Protein AF-A0A412L0L0-F1 (afdb_monomer_lite)

Foldseek 3Di:
DEDEAELQVQPDDPSLVVVVVVLVCCVPPPDPYQYEYEYQDDSDDDDPRYHYHHDHPPPPPPPDDD

Secondary structure (DSSP, 8-state):
-EEEEE-TT-SSHHHHHHHHHHHHHHHHH--S-EEEEEESSS-S---SSEEEEE-----TTTT---

Sequence (66 aa):
MRVLVNAMAASKGGALSILKDFYTYVRDNDVENEWIFLISGNYIEETAKIKVIQKEKKDMVSQIVF

Radius of gyration: 14.39 Å; chains: 1; bounding box: 53×15×27 Å

Structure (mmCIF, N/CA/C/O backbone):
data_AF-A0A412L0L0-F1
#
_entry.id   AF-A0A412L0L0-F1
#
loop_
_atom_site.group_PDB
_atom_site.id
_atom_site.type_symbol
_atom_site.label_atom_id
_atom_site.label_alt_id
_atom_site.label_comp_id
_atom_site.label_asym_id
_atom_site.label_entity_id
_atom_site.label_seq_id
_atom_site.pdbx_PDB_ins_code
_atom_site.Cartn_x
_atom_site.Car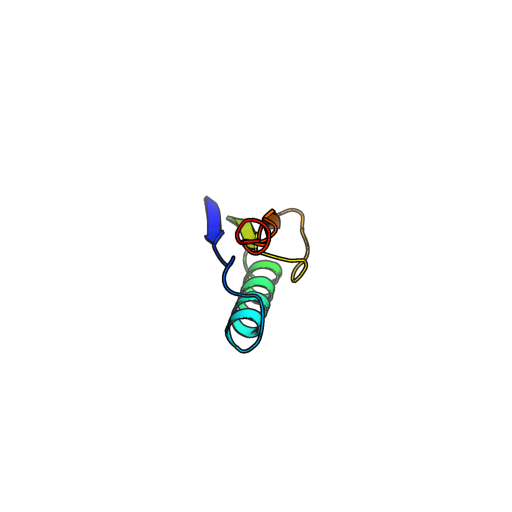tn_y
_atom_site.Cartn_z
_atom_site.occupancy
_atom_site.B_iso_or_equiv
_atom_site.auth_seq_id
_atom_site.auth_comp_id
_atom_site.auth_asym_id
_atom_site.auth_atom_id
_atom_site.pdbx_PDB_model_num
ATOM 1 N N . MET A 1 1 ? -7.125 -5.881 13.273 1.00 92.31 1 MET A N 1
ATOM 2 C CA . MET A 1 1 ? -5.919 -6.738 13.469 1.00 92.31 1 MET A CA 1
ATOM 3 C C . MET A 1 1 ? -4.711 -6.029 12.859 1.00 92.31 1 MET A C 1
ATOM 5 O O . MET A 1 1 ? -4.924 -5.076 12.122 1.00 92.31 1 MET A O 1
ATOM 9 N N . ARG A 1 2 ? -3.463 -6.424 13.153 1.00 94.62 2 ARG A N 1
ATOM 10 C CA . ARG A 1 2 ? -2.277 -5.815 12.520 1.00 94.62 2 ARG A CA 1
ATOM 11 C C . ARG A 1 2 ? -1.704 -6.731 11.442 1.00 94.62 2 ARG A C 1
ATOM 13 O O . ARG A 1 2 ? -1.378 -7.877 11.741 1.00 94.62 2 ARG A O 1
ATOM 20 N N . VAL A 1 3 ? -1.565 -6.217 10.220 1.00 97.12 3 VAL A N 1
ATOM 21 C CA . VAL A 1 3 ? -1.129 -6.980 9.040 1.00 97.12 3 VAL A CA 1
ATOM 22 C C . VAL A 1 3 ? 0.143 -6.371 8.453 1.00 97.12 3 VAL A C 1
ATOM 24 O O . VAL A 1 3 ? 0.217 -5.165 8.220 1.00 97.12 3 VAL A O 1
ATOM 27 N N . LEU A 1 4 ? 1.149 -7.213 8.204 1.00 96.75 4 LEU A N 1
ATOM 28 C CA . LEU A 1 4 ? 2.398 -6.828 7.547 1.00 96.75 4 LEU A CA 1
ATOM 29 C C . LEU A 1 4 ? 2.410 -7.340 6.106 1.00 96.75 4 LEU A C 1
ATOM 31 O O . LEU A 1 4 ? 2.287 -8.539 5.864 1.00 96.75 4 LEU A O 1
ATOM 35 N N . VAL A 1 5 ? 2.648 -6.436 5.162 1.00 96.44 5 VAL A N 1
ATOM 36 C CA . VAL A 1 5 ? 2.783 -6.735 3.737 1.00 96.44 5 VAL A CA 1
ATOM 37 C C . VAL A 1 5 ? 4.235 -6.510 3.340 1.00 96.44 5 VAL A C 1
ATOM 39 O O . VAL A 1 5 ? 4.716 -5.377 3.308 1.00 96.44 5 VAL A O 1
ATOM 42 N N . ASN A 1 6 ? 4.953 -7.591 3.037 1.00 96.00 6 ASN A N 1
ATOM 43 C CA . ASN A 1 6 ? 6.311 -7.501 2.509 1.00 96.00 6 ASN A CA 1
ATOM 44 C C . ASN A 1 6 ? 6.276 -7.424 0.982 1.00 96.00 6 ASN A C 1
ATOM 46 O O . ASN A 1 6 ? 6.019 -8.420 0.310 1.00 96.00 6 ASN A O 1
ATOM 50 N N . ALA A 1 7 ? 6.573 -6.244 0.447 1.00 94.25 7 ALA A N 1
ATOM 51 C CA . ALA A 1 7 ? 6.597 -5.971 -0.983 1.00 94.25 7 ALA A CA 1
ATOM 52 C C . ALA A 1 7 ? 7.923 -5.325 -1.420 1.00 94.25 7 ALA A C 1
ATOM 54 O O . ALA A 1 7 ? 7.967 -4.567 -2.385 1.00 94.25 7 ALA A O 1
ATOM 55 N N . MET A 1 8 ? 9.040 -5.655 -0.758 1.00 90.88 8 MET A N 1
ATOM 56 C CA . MET A 1 8 ? 10.363 -5.101 -1.099 1.00 90.88 8 MET A CA 1
ATOM 57 C C . MET A 1 8 ? 10.813 -5.388 -2.541 1.00 90.88 8 MET A C 1
ATOM 59 O O . MET A 1 8 ? 11.664 -4.681 -3.075 1.00 90.88 8 MET A O 1
ATOM 63 N N . ALA A 1 9 ? 10.280 -6.433 -3.179 1.00 90.75 9 ALA A N 1
ATOM 64 C CA . ALA A 1 9 ? 10.589 -6.756 -4.572 1.00 90.75 9 ALA A CA 1
ATOM 65 C C . ALA A 1 9 ? 9.766 -5.933 -5.584 1.00 90.75 9 ALA A C 1
ATOM 67 O O . ALA A 1 9 ? 10.132 -5.868 -6.759 1.00 90.75 9 ALA A O 1
ATOM 68 N N . ALA A 1 10 ? 8.673 -5.299 -5.150 1.00 92.19 10 ALA A N 1
ATOM 69 C CA . ALA A 1 10 ? 7.774 -4.534 -6.005 1.00 92.19 10 ALA A CA 1
ATOM 70 C C . ALA A 1 10 ? 8.324 -3.120 -6.239 1.00 92.19 10 ALA A C 1
ATOM 72 O O . ALA A 1 10 ? 7.887 -2.151 -5.627 1.00 92.19 10 ALA A O 1
ATOM 73 N N . SER A 1 11 ? 9.310 -3.013 -7.129 1.00 89.94 11 SER A N 1
ATOM 74 C CA . SER A 1 11 ? 9.971 -1.739 -7.441 1.00 89.94 11 SER A CA 1
ATOM 75 C C . SER A 1 11 ? 9.655 -1.181 -8.829 1.00 89.94 11 SER A C 1
ATOM 77 O O . SER A 1 11 ? 9.906 -0.005 -9.086 1.00 89.94 11 SER A O 1
ATOM 79 N N . LYS A 1 12 ? 9.118 -2.004 -9.742 1.00 91.19 12 LYS A N 1
ATOM 80 C CA . LYS A 1 12 ? 8.757 -1.608 -11.114 1.00 91.19 12 LYS A CA 1
ATOM 81 C C . LYS A 1 12 ? 7.796 -2.595 -11.780 1.00 91.19 12 LYS A C 1
ATOM 83 O O . LYS A 1 12 ? 7.640 -3.729 -11.326 1.00 91.19 12 LYS A O 1
ATOM 88 N N . GLY A 1 13 ? 7.218 -2.173 -12.906 1.00 94.12 13 GLY A N 1
ATOM 89 C CA . GLY A 1 13 ? 6.395 -3.017 -13.776 1.00 94.12 13 GLY A CA 1
ATOM 90 C C . GLY A 1 13 ? 5.147 -3.559 -13.079 1.00 94.12 13 GLY A C 1
ATOM 91 O O . GLY A 1 13 ? 4.626 -2.933 -12.159 1.00 94.12 13 GLY A O 1
ATOM 92 N N . GLY A 1 14 ? 4.693 -4.744 -13.496 1.00 94.12 14 GLY A N 1
ATOM 93 C CA . GLY A 1 14 ? 3.453 -5.342 -12.990 1.00 94.12 14 GLY A CA 1
ATOM 94 C C . GLY A 1 14 ? 3.433 -5.538 -11.472 1.00 94.12 14 GLY A C 1
ATOM 95 O O . GLY A 1 14 ? 2.415 -5.284 -10.845 1.00 94.12 14 GLY A O 1
ATOM 96 N N . ALA A 1 15 ? 4.567 -5.892 -10.858 1.00 94.31 15 ALA A N 1
ATOM 97 C CA . ALA A 1 15 ? 4.646 -6.038 -9.403 1.00 94.31 15 ALA A CA 1
ATOM 98 C C . ALA A 1 15 ? 4.345 -4.721 -8.664 1.00 94.31 15 ALA A C 1
ATOM 100 O O . ALA A 1 15 ? 3.652 -4.727 -7.650 1.00 94.31 15 ALA A O 1
ATOM 101 N N . LEU A 1 16 ? 4.828 -3.588 -9.189 1.00 96.00 16 LEU A N 1
ATOM 102 C CA . LEU A 1 16 ? 4.523 -2.269 -8.632 1.00 96.00 16 LEU A CA 1
ATOM 103 C C . LEU A 1 16 ? 3.056 -1.879 -8.862 1.00 96.00 16 LEU A C 1
ATOM 105 O O . LEU A 1 16 ? 2.450 -1.286 -7.973 1.00 96.00 16 LEU A O 1
ATOM 109 N N . SER A 1 17 ? 2.480 -2.220 -10.018 1.00 97.75 17 SER A N 1
ATOM 110 C CA . SER A 1 17 ? 1.055 -1.985 -10.282 1.00 97.75 17 SER A CA 1
ATOM 111 C C . SER A 1 17 ? 0.173 -2.729 -9.279 1.00 97.75 17 SER A C 1
ATOM 113 O O . SER A 1 17 ? -0.650 -2.103 -8.624 1.00 97.75 17 SER A O 1
ATOM 115 N N . ILE A 1 18 ? 0.430 -4.022 -9.054 1.00 97.19 18 ILE A N 1
ATOM 116 C CA . ILE A 1 18 ? -0.323 -4.822 -8.076 1.00 97.19 18 ILE A CA 1
ATOM 117 C C . ILE A 1 18 ? -0.175 -4.264 -6.655 1.00 97.19 18 ILE A C 1
ATOM 119 O O . ILE A 1 18 ? -1.161 -4.192 -5.926 1.00 97.19 18 ILE A O 1
ATOM 123 N N . LEU A 1 19 ? 1.026 -3.820 -6.261 1.00 97.00 19 LEU A N 1
ATOM 124 C CA . LEU A 1 19 ? 1.230 -3.163 -4.966 1.00 97.00 19 LEU A CA 1
ATOM 125 C C . LEU A 1 19 ? 0.346 -1.913 -4.819 1.00 97.00 19 LEU A C 1
ATOM 127 O O . LEU A 1 19 ? -0.264 -1.718 -3.769 1.00 97.00 19 LEU A O 1
ATOM 131 N N . LYS A 1 20 ? 0.268 -1.073 -5.856 1.00 97.31 20 LYS A N 1
ATOM 132 C CA . LYS A 1 20 ? -0.530 0.162 -5.837 1.00 97.31 20 LYS A CA 1
ATOM 133 C C . LYS A 1 20 ? -2.032 -0.104 -5.837 1.00 97.31 20 LYS A C 1
ATOM 135 O O . LYS A 1 20 ? -2.756 0.560 -5.094 1.00 97.31 20 LYS A O 1
ATOM 140 N N . ASP A 1 21 ? -2.487 -1.074 -6.621 1.00 98.00 21 ASP A N 1
ATOM 141 C CA . ASP A 1 21 ? -3.900 -1.454 -6.674 1.00 98.00 21 ASP A CA 1
ATOM 142 C C . ASP A 1 21 ? -4.343 -2.034 -5.328 1.00 98.00 21 ASP A C 1
ATOM 144 O O . ASP A 1 21 ? -5.372 -1.642 -4.777 1.00 98.00 21 ASP A O 1
ATOM 148 N N . PHE A 1 22 ? -3.511 -2.896 -4.737 1.00 97.56 22 PHE A N 1
ATOM 149 C CA . PHE A 1 22 ? -3.770 -3.452 -3.416 1.00 97.56 22 PHE A CA 1
ATOM 150 C C . PHE A 1 22 ? -3.757 -2.379 -2.318 1.00 97.56 22 PHE A C 1
ATOM 152 O O . PHE A 1 22 ? -4.656 -2.352 -1.481 1.00 97.56 22 PHE A O 1
ATOM 159 N N . TYR A 1 23 ? -2.790 -1.456 -2.341 1.00 97.62 23 TYR A N 1
ATOM 160 C CA . TYR A 1 23 ? -2.765 -0.308 -1.428 1.00 97.62 23 TYR A CA 1
ATOM 161 C C . TYR A 1 23 ? -4.036 0.542 -1.540 1.00 97.62 23 TYR A C 1
ATOM 163 O O . TYR A 1 23 ? -4.632 0.880 -0.521 1.00 97.62 23 TYR A O 1
ATOM 171 N N . THR A 1 24 ? -4.467 0.853 -2.765 1.00 97.81 24 THR A N 1
ATOM 172 C CA . THR A 1 24 ? -5.695 1.619 -3.027 1.00 97.81 24 THR A CA 1
ATOM 173 C C . THR A 1 24 ? -6.908 0.915 -2.434 1.00 97.81 24 THR A C 1
ATOM 175 O O . THR A 1 24 ? -7.674 1.522 -1.691 1.00 97.81 24 THR A O 1
ATOM 178 N N . TYR A 1 25 ? -7.037 -0.389 -2.686 1.00 97.69 25 TYR A N 1
ATOM 179 C CA . TYR A 1 25 ? -8.121 -1.191 -2.131 1.00 97.69 25 TYR A CA 1
ATOM 180 C C . TYR A 1 25 ? -8.138 -1.149 -0.599 1.00 97.69 25 TYR A C 1
ATOM 182 O O . TYR A 1 25 ? -9.181 -0.866 -0.011 1.00 97.69 25 TYR A O 1
ATOM 190 N N . VAL A 1 26 ? -6.9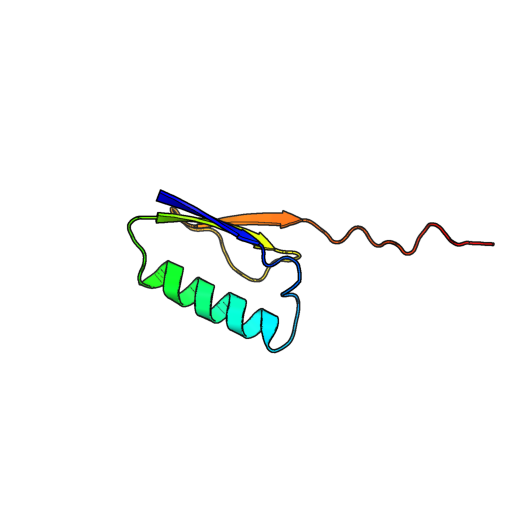88 -1.378 0.041 1.00 96.88 26 VAL A N 1
ATOM 191 C CA . VAL A 1 26 ? -6.852 -1.344 1.503 1.00 96.88 26 VAL A CA 1
ATOM 192 C C . VAL A 1 26 ? -7.223 0.028 2.061 1.00 96.88 26 VAL A C 1
ATOM 194 O O . VAL A 1 26 ? -8.021 0.107 2.989 1.00 96.88 26 VAL A O 1
ATOM 197 N N . ARG A 1 27 ? -6.686 1.105 1.481 1.00 96.31 27 ARG A N 1
ATOM 198 C CA . ARG A 1 27 ? -6.945 2.484 1.916 1.00 96.31 27 ARG A CA 1
ATOM 199 C C . ARG A 1 27 ? -8.429 2.838 1.860 1.00 96.31 27 ARG A C 1
ATOM 201 O O . ARG A 1 27 ? -8.917 3.510 2.765 1.00 96.31 27 ARG A O 1
ATOM 208 N N . ASP A 1 28 ? -9.112 2.408 0.803 1.00 96.88 28 ASP A N 1
ATOM 209 C CA . ASP A 1 28 ? -10.475 2.851 0.513 1.00 96.88 28 ASP A CA 1
ATOM 210 C C . ASP A 1 28 ? -11.543 1.949 1.151 1.00 96.88 28 ASP A C 1
ATOM 212 O O . ASP A 1 28 ? -12.661 2.406 1.377 1.00 96.88 28 ASP A O 1
ATOM 216 N N . ASN A 1 29 ? -11.218 0.686 1.457 1.00 96.00 29 ASN A N 1
ATOM 217 C CA . ASN A 1 29 ? -12.215 -0.311 1.864 1.00 96.00 29 ASN A CA 1
ATOM 218 C C . ASN A 1 29 ? -11.955 -0.946 3.234 1.00 96.00 29 ASN A C 1
ATOM 220 O O . ASN A 1 29 ? -12.911 -1.381 3.874 1.00 96.00 29 ASN A O 1
ATOM 224 N N . ASP A 1 30 ? -10.707 -1.023 3.705 1.00 92.31 30 ASP A N 1
ATOM 225 C CA . ASP A 1 30 ? -10.419 -1.627 5.007 1.00 92.31 30 ASP A CA 1
ATOM 226 C C . ASP A 1 30 ? -10.334 -0.567 6.107 1.00 92.31 30 ASP A C 1
ATOM 228 O O . ASP A 1 30 ? -9.428 0.268 6.159 1.00 92.31 30 ASP A O 1
ATOM 232 N N . VAL A 1 31 ? -11.293 -0.630 7.029 1.00 86.38 31 VAL A N 1
ATOM 233 C CA . VAL A 1 31 ? -11.377 0.265 8.186 1.00 86.38 31 VAL A CA 1
ATOM 234 C C . VAL A 1 31 ? -11.060 -0.429 9.509 1.00 86.38 31 VAL A C 1
ATOM 236 O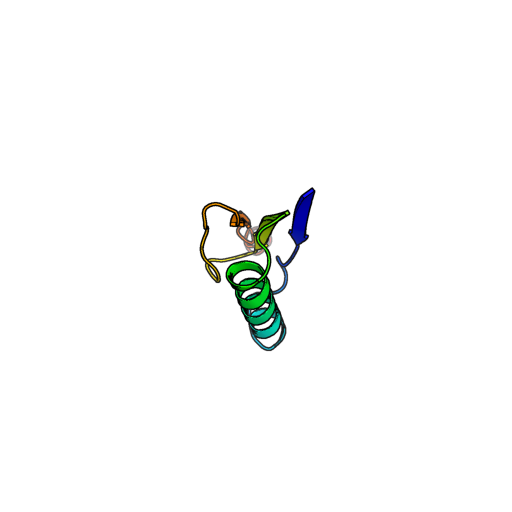 O . VAL A 1 31 ? -11.002 0.247 10.537 1.00 86.38 31 VAL A O 1
ATOM 239 N N . GLU A 1 32 ? -10.839 -1.737 9.523 1.00 93.19 32 GLU A N 1
ATOM 240 C CA . GLU A 1 32 ? -10.699 -2.512 10.761 1.00 93.19 32 GLU A CA 1
ATOM 241 C C . GLU A 1 32 ? -9.245 -2.867 11.075 1.00 93.19 32 GLU A C 1
ATOM 243 O O . GLU A 1 32 ? -8.878 -3.057 12.242 1.00 93.19 32 GLU A O 1
ATOM 248 N N . ASN A 1 33 ? -8.402 -2.967 10.048 1.00 95.56 33 ASN A N 1
ATOM 249 C CA . ASN A 1 33 ? -7.020 -3.387 10.214 1.00 95.56 33 ASN A CA 1
ATOM 250 C C . ASN A 1 33 ? -6.033 -2.218 10.211 1.00 95.56 33 ASN A C 1
ATOM 252 O O . ASN A 1 33 ? -6.209 -1.201 9.543 1.00 95.56 33 ASN A O 1
ATOM 256 N N . GLU A 1 34 ? -4.955 -2.401 10.970 1.00 96.81 34 GLU A N 1
ATOM 257 C CA . GLU A 1 34 ? -3.750 -1.589 10.862 1.00 96.81 34 GLU A CA 1
ATOM 258 C C . GLU A 1 34 ? -2.788 -2.282 9.902 1.00 96.81 34 GLU A C 1
ATOM 260 O O . GLU A 1 34 ? -2.438 -3.453 10.090 1.00 96.81 34 GLU A O 1
ATOM 265 N N . TRP A 1 35 ? -2.331 -1.550 8.898 1.00 98.00 35 TRP A N 1
ATOM 266 C CA . TRP A 1 35 ? -1.514 -2.079 7.819 1.00 98.00 35 TRP A CA 1
ATOM 267 C C . TRP A 1 35 ? -0.099 -1.537 7.896 1.00 98.00 35 TRP A C 1
ATOM 269 O O . TRP A 1 35 ? 0.108 -0.342 8.082 1.00 98.00 35 TRP A O 1
ATOM 279 N N . ILE A 1 36 ? 0.882 -2.416 7.719 1.00 97.75 36 ILE A N 1
ATOM 280 C CA . ILE A 1 36 ? 2.294 -2.053 7.630 1.00 97.75 36 ILE A CA 1
ATOM 281 C C . ILE A 1 36 ? 2.822 -2.558 6.288 1.00 97.75 36 ILE A C 1
ATOM 283 O O . ILE A 1 36 ? 2.857 -3.763 6.050 1.00 97.75 36 ILE A O 1
ATOM 287 N N . PHE A 1 37 ? 3.261 -1.652 5.419 1.00 97.12 37 PHE A N 1
ATOM 288 C CA . PHE A 1 37 ? 3.880 -1.981 4.138 1.00 97.12 37 PHE A CA 1
ATOM 289 C C . PHE A 1 37 ? 5.396 -1.867 4.240 1.00 97.12 37 PHE A C 1
ATOM 291 O O . PHE A 1 37 ? 5.926 -0.792 4.501 1.00 97.12 37 PHE A O 1
ATOM 298 N N . LEU A 1 38 ? 6.100 -2.971 4.001 1.00 96.00 38 LEU A N 1
ATOM 299 C CA . LEU A 1 38 ? 7.553 -2.996 3.876 1.00 96.00 38 LEU A CA 1
ATOM 300 C C . LEU A 1 38 ? 7.931 -2.929 2.390 1.00 96.00 38 LEU A C 1
ATOM 302 O O . LEU A 1 38 ? 7.753 -3.910 1.663 1.00 96.00 38 LEU A O 1
ATOM 306 N N . ILE A 1 39 ? 8.447 -1.783 1.941 1.00 95.12 39 ILE A N 1
ATOM 307 C CA . ILE A 1 39 ? 8.732 -1.492 0.524 1.00 95.12 39 ILE A CA 1
ATOM 308 C C . ILE A 1 39 ? 10.135 -0.907 0.329 1.00 95.12 39 ILE A C 1
ATOM 310 O O . ILE A 1 39 ? 10.753 -0.399 1.263 1.00 95.12 39 ILE A O 1
ATOM 314 N N . SER A 1 40 ? 10.658 -0.993 -0.897 1.00 92.38 40 SER A N 1
ATOM 315 C CA . SER A 1 40 ? 12.029 -0.570 -1.221 1.00 92.38 40 SER A CA 1
ATOM 316 C C . SER A 1 40 ? 12.164 0.884 -1.686 1.00 92.38 40 SER A C 1
ATOM 318 O O . SER A 1 40 ? 13.246 1.279 -2.109 1.00 92.38 40 SER A O 1
ATOM 320 N N . GLY A 1 41 ? 11.077 1.655 -1.706 1.00 89.31 41 GLY A N 1
ATOM 321 C CA . GLY A 1 41 ? 11.068 3.021 -2.224 1.00 89.31 41 GLY A CA 1
ATOM 322 C C . GLY A 1 41 ? 9.745 3.732 -1.963 1.00 89.31 41 GLY A C 1
ATOM 323 O O . GLY A 1 41 ? 8.811 3.142 -1.421 1.00 89.31 41 GLY A O 1
ATOM 324 N N . ASN A 1 42 ? 9.665 5.001 -2.358 1.00 91.38 42 ASN A N 1
ATOM 325 C CA . ASN A 1 42 ? 8.496 5.839 -2.113 1.00 91.38 42 ASN A CA 1
ATOM 326 C C . ASN A 1 42 ? 7.426 5.641 -3.204 1.00 91.38 42 ASN A C 1
ATOM 328 O O . ASN A 1 42 ? 7.428 6.327 -4.226 1.00 91.38 42 ASN A O 1
ATOM 332 N N . TYR A 1 43 ? 6.554 4.648 -3.015 1.00 93.00 43 TYR A N 1
ATOM 333 C CA . TYR A 1 43 ? 5.517 4.277 -3.991 1.00 93.00 43 TYR A CA 1
ATOM 334 C C . TYR A 1 43 ? 4.083 4.543 -3.531 1.00 93.00 43 TYR A C 1
ATOM 336 O O . TYR A 1 43 ? 3.186 4.604 -4.374 1.00 93.00 43 TYR A O 1
ATOM 344 N N . ILE A 1 44 ? 3.880 4.631 -2.218 1.00 94.75 44 ILE A N 1
ATOM 345 C CA . ILE A 1 44 ? 2.594 4.751 -1.528 1.00 94.75 44 ILE A CA 1
ATOM 346 C C . ILE A 1 44 ? 2.793 5.599 -0.269 1.00 94.75 44 ILE A C 1
ATOM 348 O O . ILE A 1 44 ? 3.916 5.728 0.220 1.00 94.75 44 ILE A O 1
ATOM 352 N N . GLU A 1 45 ? 1.708 6.153 0.259 1.00 94.81 45 GLU A N 1
ATOM 353 C CA . GLU A 1 45 ? 1.745 7.120 1.356 1.00 94.81 45 GLU A CA 1
ATOM 354 C C . GLU A 1 45 ? 1.243 6.512 2.671 1.00 94.81 45 GLU A C 1
ATOM 356 O O . GLU A 1 45 ? 0.476 5.546 2.685 1.00 94.81 45 GLU A O 1
ATOM 361 N N . GLU A 1 46 ? 1.684 7.079 3.796 1.00 96.12 46 GLU A N 1
ATOM 362 C CA . GLU A 1 46 ? 1.123 6.728 5.101 1.00 96.12 46 GLU A CA 1
ATOM 363 C C . GLU A 1 46 ? -0.252 7.367 5.307 1.00 96.12 46 GLU A C 1
ATOM 365 O O . GLU A 1 46 ? -0.539 8.467 4.837 1.00 96.12 46 GLU A O 1
ATOM 370 N N . THR A 1 47 ? -1.084 6.705 6.106 1.00 95.69 47 THR A N 1
ATOM 371 C CA . THR A 1 47 ? -2.355 7.241 6.598 1.00 95.69 47 THR A CA 1
ATOM 372 C C . THR A 1 47 ? -2.485 6.968 8.098 1.00 95.69 47 THR A C 1
ATOM 374 O O . THR A 1 47 ? -1.582 6.420 8.733 1.00 95.69 47 THR A O 1
ATOM 377 N N . ALA A 1 48 ? -3.628 7.316 8.697 1.00 93.81 48 ALA A N 1
ATOM 378 C CA . ALA A 1 48 ? -3.899 6.990 10.097 1.00 93.81 48 ALA A CA 1
ATOM 379 C C . ALA A 1 48 ? -3.841 5.475 10.388 1.00 93.81 48 ALA A C 1
ATOM 381 O O . ALA A 1 48 ? -3.513 5.090 11.507 1.00 93.81 48 ALA A O 1
ATOM 382 N N . LYS A 1 49 ? -4.138 4.626 9.392 1.00 94.19 49 LYS A N 1
ATOM 383 C CA . LYS A 1 49 ? -4.193 3.157 9.533 1.00 94.19 49 LYS A CA 1
ATOM 384 C C . LYS A 1 49 ? -3.156 2.416 8.693 1.00 94.19 49 LYS A C 1
ATOM 386 O O . LYS A 1 49 ? -3.006 1.209 8.852 1.00 94.19 49 LYS A O 1
ATOM 391 N N . ILE A 1 50 ? -2.439 3.123 7.820 1.00 97.25 50 ILE A N 1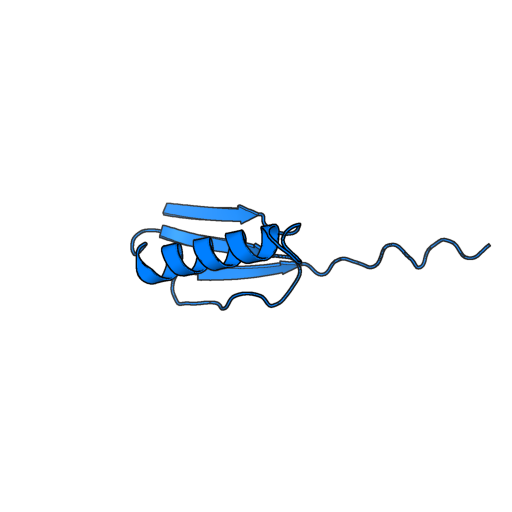
ATOM 392 C CA . ILE A 1 50 ? -1.403 2.556 6.959 1.00 97.25 50 ILE A CA 1
ATOM 393 C C . ILE A 1 50 ? -0.053 3.154 7.340 1.00 97.25 50 ILE A C 1
ATOM 395 O O . ILE A 1 50 ? 0.153 4.361 7.247 1.00 97.25 50 ILE A O 1
ATOM 399 N N . LYS A 1 51 ? 0.876 2.290 7.736 1.00 97.38 51 LYS A N 1
ATOM 400 C CA . LYS A 1 51 ? 2.279 2.605 7.986 1.00 97.38 51 LYS A CA 1
ATOM 401 C C . LYS A 1 51 ? 3.161 2.041 6.892 1.00 97.38 51 LYS A C 1
ATOM 403 O O . LYS A 1 51 ? 2.896 0.960 6.368 1.00 97.38 51 LYS A O 1
ATOM 408 N N . VAL A 1 52 ? 4.224 2.760 6.561 1.00 96.56 52 VAL A N 1
ATOM 409 C CA . VAL A 1 52 ? 5.155 2.389 5.500 1.00 96.56 52 VAL A CA 1
ATOM 410 C C . VAL A 1 52 ? 6.561 2.337 6.080 1.00 96.56 52 VAL A C 1
ATOM 412 O O . VAL A 1 52 ? 7.139 3.342 6.478 1.00 96.56 52 VAL A O 1
ATOM 415 N N . ILE A 1 53 ? 7.138 1.139 6.098 1.00 94.88 53 ILE A N 1
ATOM 416 C CA . ILE A 1 53 ? 8.538 0.920 6.443 1.00 94.88 53 ILE A CA 1
ATOM 417 C C . ILE A 1 53 ? 9.318 0.849 5.137 1.00 94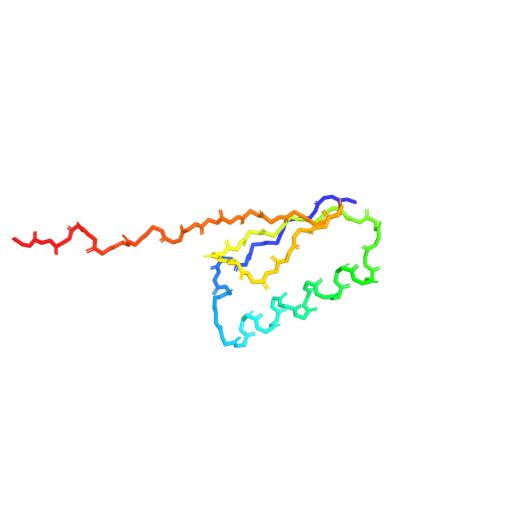.88 53 ILE A C 1
ATOM 419 O O . ILE A 1 53 ? 9.180 -0.093 4.355 1.00 94.88 53 ILE A O 1
ATOM 423 N N . GLN A 1 54 ? 10.155 1.852 4.909 1.00 90.50 54 GLN A N 1
ATOM 424 C CA . GLN A 1 54 ? 11.049 1.878 3.762 1.00 90.50 54 GLN A CA 1
ATOM 425 C C . GLN A 1 54 ? 12.380 1.247 4.152 1.00 90.50 54 GLN A C 1
ATOM 427 O O . GLN A 1 54 ? 12.984 1.616 5.160 1.00 90.50 54 GLN A O 1
ATOM 432 N N . LYS A 1 55 ? 12.842 0.286 3.353 1.00 80.88 55 LYS A N 1
ATOM 433 C CA . LYS A 1 55 ? 14.185 -0.273 3.495 1.00 80.88 55 LYS A CA 1
ATOM 434 C C . LYS A 1 55 ? 14.925 -0.067 2.188 1.00 80.88 55 LYS A C 1
ATOM 436 O O . LYS A 1 55 ? 14.581 -0.676 1.176 1.00 80.88 55 LYS A O 1
ATOM 441 N N . GLU A 1 56 ? 15.926 0.804 2.211 1.00 68.31 56 GLU A N 1
ATOM 442 C CA . GLU A 1 56 ? 16.770 1.019 1.043 1.00 68.31 56 GLU A CA 1
ATOM 443 C C . GLU A 1 56 ? 17.447 -0.296 0.647 1.00 68.31 56 GLU A C 1
ATOM 445 O O . GLU A 1 56 ? 17.951 -1.048 1.495 1.00 68.31 56 GLU A O 1
ATOM 450 N N . LYS A 1 57 ? 17.471 -0.586 -0.659 1.00 58.19 57 LYS A N 1
ATOM 451 C CA . LYS A 1 57 ? 18.408 -1.577 -1.180 1.00 58.19 57 LYS A CA 1
ATOM 452 C C . LYS A 1 57 ? 19.801 -1.010 -0.949 1.00 58.19 57 LYS A C 1
ATOM 454 O O . LYS A 1 57 ? 20.217 -0.101 -1.651 1.00 58.19 57 LYS A O 1
ATOM 459 N N . LYS A 1 58 ? 20.517 -1.550 0.034 1.00 51.25 58 LYS A N 1
ATOM 460 C CA . LYS A 1 58 ? 21.952 -1.310 0.166 1.00 51.25 58 LYS A CA 1
ATOM 461 C C . LYS A 1 58 ? 22.600 -1.811 -1.127 1.00 51.25 58 LYS A C 1
ATOM 463 O O . LYS A 1 58 ? 22.562 -3.016 -1.382 1.00 51.25 58 LYS A O 1
ATOM 468 N N . ASP A 1 59 ? 23.104 -0.900 -1.958 1.00 51.53 59 ASP A N 1
ATOM 469 C CA . ASP A 1 59 ? 23.792 -1.246 -3.201 1.00 51.53 59 ASP A CA 1
ATOM 470 C C . ASP A 1 59 ? 24.938 -2.209 -2.887 1.00 51.53 59 ASP A C 1
ATOM 472 O O . ASP A 1 59 ? 25.940 -1.854 -2.268 1.00 51.53 59 ASP A O 1
ATOM 476 N N . MET A 1 60 ? 24.780 -3.463 -3.301 1.00 47.25 60 MET A N 1
ATOM 477 C CA . MET A 1 60 ? 25.760 -4.529 -3.100 1.00 47.25 60 MET A CA 1
ATOM 478 C C . MET A 1 60 ? 26.859 -4.471 -4.180 1.00 47.25 60 MET A C 1
ATOM 480 O O . MET A 1 60 ? 27.275 -5.504 -4.693 1.00 47.25 60 MET A O 1
ATOM 484 N N . VAL A 1 61 ? 27.281 -3.262 -4.578 1.00 53.22 61 VAL A N 1
ATOM 485 C CA . VAL A 1 61 ? 28.184 -3.030 -5.727 1.00 53.22 61 VAL A CA 1
ATOM 486 C C . VAL A 1 61 ? 29.567 -2.505 -5.307 1.00 53.22 61 VAL A C 1
ATOM 488 O O . VAL A 1 61 ? 30.490 -2.500 -6.109 1.00 53.22 61 VAL A O 1
ATOM 491 N N . SER A 1 62 ? 29.794 -2.141 -4.043 1.00 48.19 62 SER A N 1
ATOM 492 C CA . SER A 1 62 ? 31.051 -1.500 -3.610 1.00 48.19 62 SER A CA 1
ATOM 493 C C . SER A 1 62 ? 32.106 -2.421 -2.969 1.00 48.19 62 SER A C 1
ATOM 495 O O . SER A 1 62 ? 33.044 -1.914 -2.363 1.00 48.19 62 SER A O 1
ATOM 497 N N . GLN A 1 63 ? 32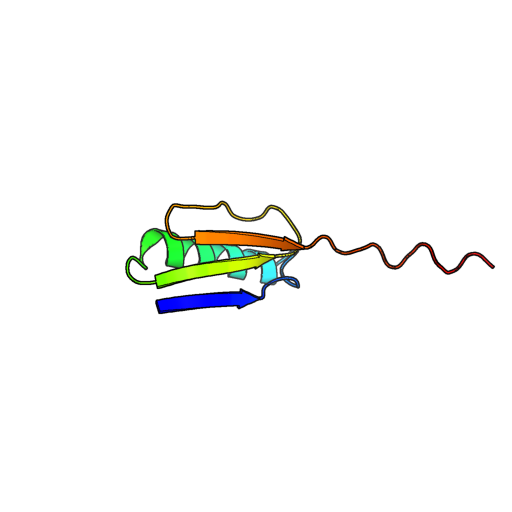.014 -3.754 -3.097 1.00 54.66 63 GLN A N 1
ATOM 498 C CA . GLN A 1 63 ? 33.007 -4.680 -2.503 1.00 54.66 63 GLN A CA 1
ATOM 499 C C . GLN A 1 63 ? 33.788 -5.561 -3.488 1.00 54.66 63 GLN A C 1
ATOM 501 O O . GLN A 1 63 ? 34.487 -6.472 -3.056 1.00 54.66 63 GLN A O 1
ATOM 506 N N . ILE A 1 64 ? 33.738 -5.284 -4.792 1.00 53.41 64 ILE A N 1
ATOM 507 C CA . ILE A 1 64 ? 34.659 -5.917 -5.747 1.00 53.41 64 ILE A CA 1
ATOM 508 C C . ILE A 1 64 ? 35.341 -4.816 -6.556 1.00 53.41 64 ILE A C 1
ATOM 510 O O . ILE A 1 64 ? 34.932 -4.481 -7.663 1.00 53.41 64 ILE A O 1
ATOM 514 N N . VAL A 1 65 ? 36.376 -4.231 -5.960 1.00 45.62 65 VAL A N 1
ATOM 515 C CA . VAL A 1 65 ? 37.474 -3.611 -6.703 1.00 45.62 65 VAL A CA 1
ATOM 516 C C . VAL A 1 65 ? 38.671 -4.526 -6.463 1.00 45.62 65 VAL A C 1
ATOM 518 O O . VAL A 1 65 ? 39.004 -4.796 -5.309 1.00 45.62 65 VAL A O 1
ATOM 521 N N . PHE A 1 66 ? 39.187 -5.083 -7.559 1.00 50.12 66 PHE A N 1
ATOM 522 C CA . PHE A 1 66 ? 40.374 -5.937 -7.615 1.00 50.12 66 PHE A CA 1
ATOM 523 C C . PHE A 1 66 ? 41.636 -5.185 -7.189 1.00 50.12 66 PHE A C 1
ATOM 525 O O . PHE A 1 66 ? 41.704 -3.963 -7.460 1.00 50.12 66 PHE A O 1
#

pLDDT: mean 87.69, std 16.03, range [45.62, 98.0]